Protein AF-A0A378BX58-F1 (afdb_monomer_lite)

Secondary structure (DSSP, 8-state):
----HHHHHHHHHHHHHSSHHHHHHHH-PPPP-

Sequence (33 aa):
MRVNFDVLMILDALDRHGSFATAAESLYKPPPL

Foldseek 3Di:
DDDDPVNVQQVVLCVVPVDSVRSCCVVDDPPDD

Radius of gyration: 10.95 Å; chains: 1; bounding box: 26×28×20 Å

pLDDT: mean 86.02, std 8.61, range [63.81, 94.38]

InterPro domains:
  IPR000847 LysR, HTH, N-terminal domain [PS50931] (3-33)

Structure (mmCIF, N/CA/C/O backbone):
data_AF-A0A378BX58-F1
#
_entry.id   AF-A0A378BX58-F1
#
loop_
_atom_site.group_PDB
_atom_site.id
_atom_site.type_symbol
_atom_site.label_atom_id
_atom_site.label_alt_id
_atom_site.label_comp_id
_atom_site.label_asym_id
_atom_site.label_entity_id
_atom_site.label_seq_id
_atom_site.pdbx_PDB_ins_code
_atom_site.Cartn_x
_atom_site.Cartn_y
_atom_site.Cartn_z
_atom_site.occupancy
_atom_site.B_iso_or_equiv
_atom_site.auth_seq_id
_atom_site.auth_comp_id
_atom_site.auth_asym_id
_atom_site.auth_atom_id
_atom_site.pdbx_PDB_model_num
ATOM 1 N N . MET A 1 1 ? -14.574 -10.060 12.057 1.00 63.81 1 MET A N 1
ATOM 2 C CA . MET A 1 1 ? -13.189 -9.682 11.700 1.00 63.81 1 MET A CA 1
ATOM 3 C C . MET A 1 1 ? -13.100 -8.164 11.793 1.00 63.81 1 MET A C 1
ATOM 5 O O . MET A 1 1 ? -13.964 -7.511 11.223 1.00 63.81 1 MET A O 1
ATOM 9 N N . ARG A 1 2 ? -12.182 -7.597 12.585 1.00 80.69 2 ARG A N 1
ATOM 10 C CA . ARG A 1 2 ? -12.080 -6.142 12.801 1.00 80.69 2 ARG A CA 1
ATOM 11 C C . ARG A 1 2 ? -10.950 -5.629 11.909 1.00 80.69 2 ARG A C 1
ATOM 13 O O . ARG A 1 2 ? -9.801 -5.975 12.155 1.00 80.69 2 ARG A O 1
ATOM 20 N N . VAL A 1 3 ? -11.283 -4.905 10.846 1.00 78.69 3 VAL A N 1
ATOM 21 C CA . VAL A 1 3 ? -10.305 -4.376 9.883 1.00 78.69 3 VAL A CA 1
ATOM 22 C C . VAL A 1 3 ? -10.205 -2.869 10.093 1.00 78.69 3 VAL A C 1
ATOM 24 O O . VAL A 1 3 ? -11.231 -2.197 10.176 1.00 78.69 3 VAL A O 1
ATOM 27 N N . ASN A 1 4 ? -8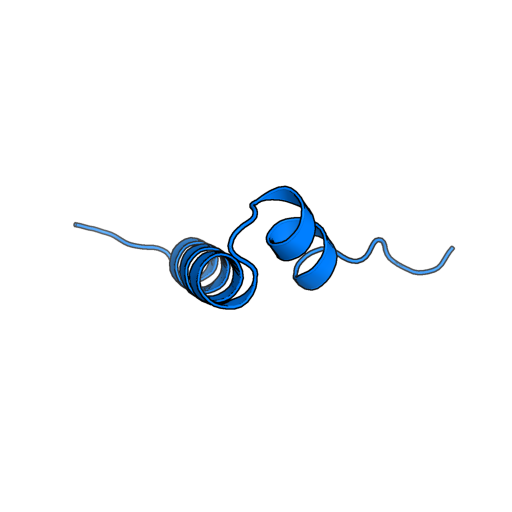.981 -2.363 10.250 1.00 87.88 4 ASN A N 1
ATOM 28 C CA . ASN A 1 4 ? -8.710 -0.937 10.428 1.00 87.88 4 ASN A CA 1
ATOM 29 C C . ASN A 1 4 ? -8.604 -0.239 9.060 1.00 87.88 4 ASN A C 1
ATOM 31 O O . ASN A 1 4 ? -8.201 -0.860 8.077 1.00 87.88 4 ASN A O 1
ATOM 35 N N . PHE A 1 5 ? -8.934 1.049 9.007 1.00 90.38 5 PHE A N 1
ATOM 36 C CA . PHE A 1 5 ? -8.865 1.861 7.795 1.00 90.38 5 P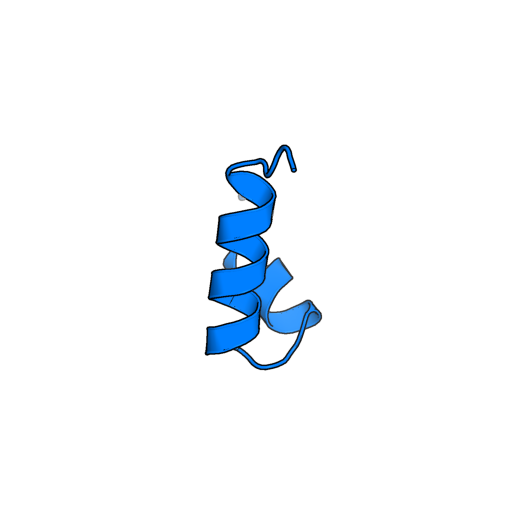HE A CA 1
ATOM 37 C C . PHE A 1 5 ? -7.454 1.885 7.189 1.0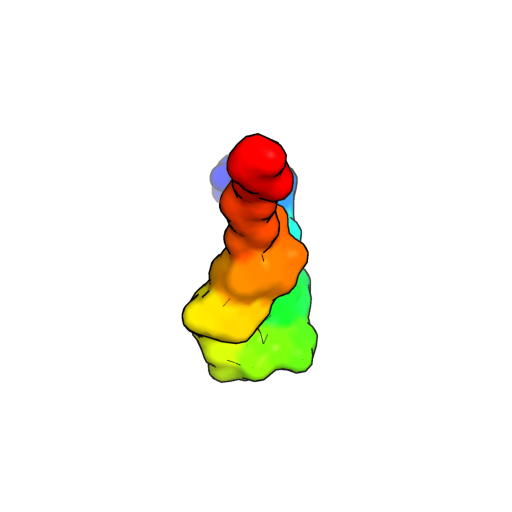0 90.38 5 PHE A C 1
ATOM 39 O O . PHE A 1 5 ? -7.315 1.722 5.980 1.00 90.38 5 PHE A O 1
ATOM 46 N N . ASP A 1 6 ? -6.412 1.944 8.024 1.00 87.50 6 ASP A N 1
ATOM 47 C CA . ASP A 1 6 ? -5.015 1.881 7.567 1.00 87.50 6 ASP A CA 1
ATOM 48 C C . ASP A 1 6 ? -4.723 0.602 6.768 1.00 87.50 6 ASP A C 1
ATOM 50 O O . ASP A 1 6 ? -4.025 0.624 5.758 1.00 87.50 6 ASP A O 1
ATOM 54 N N . VAL A 1 7 ? -5.315 -0.524 7.180 1.00 89.94 7 VAL A N 1
ATOM 55 C CA . VAL A 1 7 ? -5.157 -1.806 6.482 1.00 89.94 7 VAL A CA 1
ATOM 56 C C . VAL A 1 7 ? -5.842 -1.760 5.117 1.00 89.94 7 VAL A C 1
ATOM 58 O O . VAL A 1 7 ? -5.282 -2.257 4.145 1.00 89.94 7 VAL A O 1
ATOM 61 N N . LEU A 1 8 ? -7.020 -1.137 5.017 1.00 93.12 8 LEU A N 1
ATOM 62 C CA . LEU A 1 8 ? -7.713 -0.967 3.736 1.00 93.12 8 LEU A CA 1
ATOM 63 C C . LEU A 1 8 ? -6.904 -0.093 2.771 1.00 93.12 8 LEU A C 1
ATOM 65 O O . LEU A 1 8 ? -6.799 -0.434 1.598 1.00 93.12 8 LEU A O 1
ATOM 69 N N . MET A 1 9 ? -6.286 0.983 3.264 1.00 92.56 9 MET A N 1
ATOM 70 C CA . MET A 1 9 ? -5.425 1.844 2.448 1.00 92.56 9 MET A CA 1
ATOM 71 C C . MET A 1 9 ? -4.182 1.111 1.937 1.00 92.56 9 MET A C 1
ATOM 73 O O . MET A 1 9 ? -3.809 1.271 0.777 1.00 92.56 9 MET A O 1
ATOM 77 N N . ILE A 1 10 ? -3.553 0.286 2.779 1.00 90.44 10 ILE A N 1
ATOM 78 C C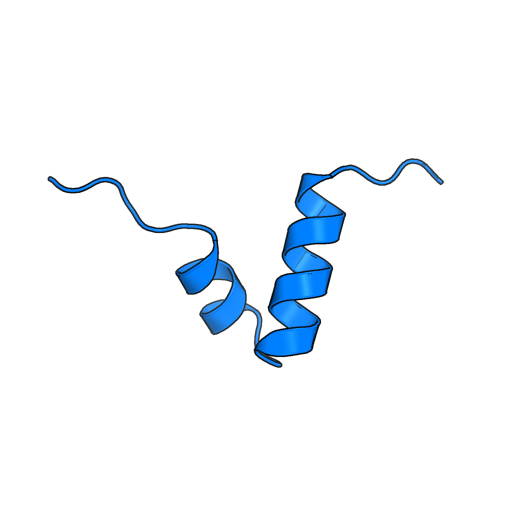A . ILE A 1 10 ? -2.395 -0.519 2.372 1.00 90.44 10 ILE A CA 1
ATOM 79 C C . ILE A 1 10 ? -2.797 -1.540 1.307 1.00 90.44 10 ILE A C 1
ATOM 81 O O . ILE A 1 10 ? -2.076 -1.703 0.327 1.00 90.44 10 ILE A O 1
ATOM 85 N N . LEU A 1 11 ? -3.940 -2.212 1.475 1.00 92.50 11 LEU A N 1
ATOM 86 C CA . LEU A 1 11 ? -4.432 -3.189 0.501 1.00 92.50 11 LEU A CA 1
ATOM 87 C C . LEU A 1 11 ? -4.767 -2.536 -0.846 1.00 92.50 11 LEU A C 1
ATOM 89 O O . LEU A 1 11 ? -4.393 -3.078 -1.879 1.00 92.50 11 LEU A O 1
ATOM 93 N N . ASP A 1 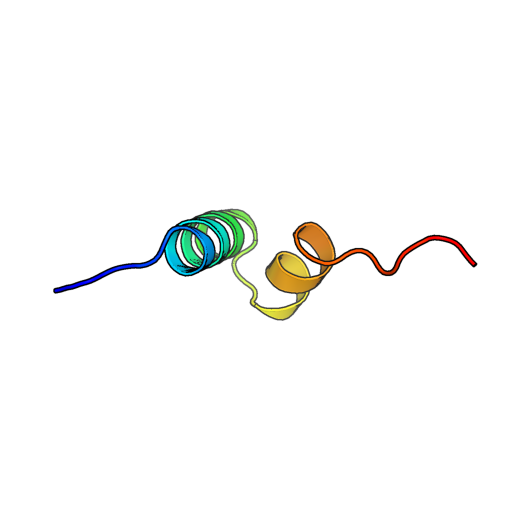12 ? -5.397 -1.363 -0.837 1.00 93.44 12 ASP A N 1
ATOM 94 C CA . ASP A 1 12 ? -5.694 -0.581 -2.045 1.00 93.44 12 ASP A CA 1
ATOM 95 C C . ASP A 1 12 ? -4.413 -0.113 -2.761 1.00 93.44 12 ASP A C 1
ATOM 97 O O . ASP A 1 12 ? -4.285 -0.227 -3.980 1.00 93.44 12 ASP A O 1
ATOM 101 N N . ALA A 1 13 ? -3.414 0.361 -2.012 1.00 93.75 13 ALA A N 1
ATOM 102 C CA . ALA A 1 13 ? -2.123 0.737 -2.582 1.00 93.75 13 ALA A CA 1
ATOM 103 C C . ALA A 1 13 ? -1.364 -0.484 -3.132 1.00 93.75 13 ALA A C 1
ATOM 105 O O . ALA A 1 13 ? -0.743 -0.404 -4.192 1.00 93.75 13 ALA A O 1
ATOM 106 N N . LEU A 1 14 ? -1.430 -1.627 -2.448 1.00 94.25 14 LEU A N 1
ATOM 107 C CA . LEU A 1 14 ? -0.801 -2.860 -2.909 1.00 94.25 1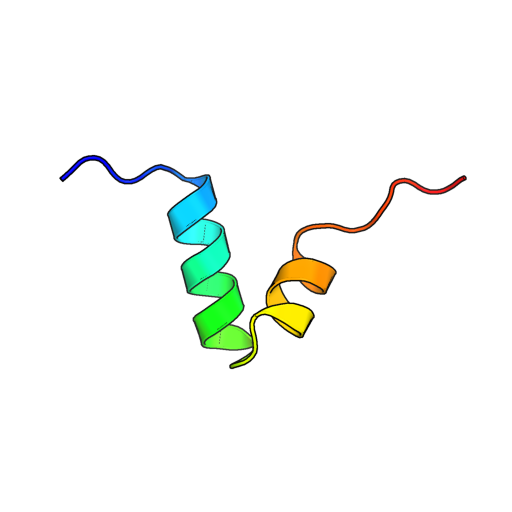4 LEU A CA 1
ATOM 108 C C . LEU A 1 14 ? -1.459 -3.384 -4.190 1.00 94.25 14 LEU A C 1
ATOM 110 O O . LEU A 1 14 ? -0.739 -3.802 -5.094 1.00 94.25 14 LEU A O 1
ATOM 114 N N . ASP A 1 15 ? -2.786 -3.308 -4.293 1.00 94.38 15 ASP A N 1
ATOM 115 C CA . ASP A 1 15 ? -3.532 -3.674 -5.501 1.00 94.38 15 ASP A CA 1
ATOM 116 C C . ASP A 1 15 ? -3.128 -2.799 -6.701 1.00 94.38 15 ASP A C 1
ATOM 118 O O . ASP A 1 15 ? -2.882 -3.301 -7.796 1.00 94.38 15 ASP A O 1
ATOM 122 N N . ARG A 1 16 ? -2.939 -1.490 -6.486 1.00 94.06 16 ARG A N 1
ATOM 123 C CA . ARG A 1 16 ? -2.511 -0.556 -7.543 1.00 94.06 16 ARG A CA 1
ATOM 124 C C . ARG A 1 16 ? -1.050 -0.686 -7.954 1.00 94.06 16 ARG A C 1
ATOM 126 O O . ARG A 1 16 ? -0.731 -0.488 -9.125 1.00 94.06 16 ARG A O 1
ATOM 133 N N . HIS A 1 17 ? -0.154 -0.934 -7.004 1.00 93.69 17 HIS A N 1
ATOM 134 C CA . HIS A 1 17 ? 1.289 -0.878 -7.246 1.00 93.69 17 HIS A CA 1
ATOM 135 C C . HIS A 1 17 ? 1.938 -2.255 -7.422 1.00 93.69 17 HIS A C 1
ATOM 137 O O . HIS A 1 17 ? 3.067 -2.332 -7.903 1.00 93.69 17 HIS A O 1
ATOM 143 N N . GLY A 1 18 ? 1.274 -3.340 -7.014 1.00 89.19 18 GLY A N 1
ATOM 144 C CA . GLY A 1 18 ? 1.780 -4.716 -7.105 1.00 89.19 18 GLY A CA 1
ATOM 145 C C . GLY A 1 18 ? 3.015 -5.009 -6.241 1.00 89.19 18 GLY A C 1
ATOM 146 O O . GLY A 1 18 ? 3.522 -6.128 -6.247 1.00 89.19 18 GLY A O 1
ATOM 147 N N . SER A 1 19 ? 3.512 -4.018 -5.497 1.00 90.88 19 SER A N 1
ATOM 148 C CA . SER A 1 19 ? 4.712 -4.095 -4.669 1.00 90.88 19 SER A CA 1
ATOM 149 C C . SER A 1 19 ? 4.512 -3.329 -3.369 1.00 90.88 19 SER A C 1
ATOM 151 O O . SER A 1 19 ? 4.071 -2.177 -3.365 1.00 90.88 19 SER A O 1
ATOM 153 N N . PHE A 1 20 ? 4.896 -3.960 -2.258 1.00 88.31 20 PHE A N 1
ATOM 154 C CA . PHE A 1 20 ? 4.807 -3.361 -0.929 1.00 88.31 20 PHE A CA 1
ATOM 155 C C . PHE A 1 20 ? 5.694 -2.116 -0.789 1.00 88.31 20 PHE A C 1
ATOM 157 O O . PHE A 1 20 ? 5.277 -1.141 -0.174 1.00 88.31 20 PHE A O 1
ATOM 164 N N . ALA A 1 21 ? 6.890 -2.121 -1.390 1.00 89.62 21 ALA A N 1
ATOM 165 C CA . ALA A 1 21 ? 7.814 -0.986 -1.322 1.00 89.62 21 ALA A CA 1
ATOM 166 C C . ALA A 1 21 ? 7.209 0.267 -1.977 1.00 89.62 21 ALA A C 1
ATOM 168 O O . ALA A 1 21 ? 7.145 1.325 -1.360 1.00 89.62 21 ALA A O 1
ATOM 169 N N . THR A 1 22 ? 6.672 0.119 -3.188 1.00 89.75 22 THR A N 1
ATOM 170 C CA . THR A 1 22 ? 6.044 1.216 -3.936 1.00 89.75 22 THR A CA 1
ATOM 171 C C . THR A 1 22 ? 4.756 1.705 -3.266 1.00 89.75 22 THR A C 1
ATOM 173 O O . THR A 1 22 ? 4.501 2.907 -3.215 1.00 89.75 22 THR A O 1
ATOM 176 N N . ALA A 1 23 ? 3.959 0.797 -2.691 1.00 90.81 23 ALA A N 1
ATOM 177 C CA . ALA A 1 23 ? 2.787 1.165 -1.898 1.00 90.81 23 ALA A CA 1
ATOM 178 C C . ALA A 1 23 ? 3.170 1.978 -0.646 1.00 90.81 23 ALA A C 1
ATOM 180 O O . ALA A 1 23 ? 2.537 2.993 -0.351 1.00 90.81 23 ALA A O 1
ATOM 181 N N . ALA A 1 24 ? 4.231 1.573 0.062 1.00 88.25 24 ALA A N 1
ATOM 182 C CA . ALA A 1 24 ? 4.731 2.283 1.236 1.00 88.25 24 ALA A CA 1
ATOM 183 C C . ALA A 1 24 ? 5.267 3.677 0.881 1.00 88.25 24 ALA A C 1
ATOM 185 O O . ALA A 1 24 ? 4.929 4.633 1.569 1.00 88.25 24 ALA A O 1
ATOM 186 N N . GLU A 1 25 ? 6.019 3.821 -0.212 1.00 87.75 25 GLU A N 1
ATOM 187 C CA . GLU A 1 25 ? 6.486 5.128 -0.704 1.00 87.75 25 GLU A CA 1
ATOM 188 C C . GLU A 1 25 ? 5.330 6.064 -1.085 1.00 87.75 25 GLU A C 1
ATOM 190 O O . GLU A 1 25 ? 5.402 7.277 -0.869 1.00 87.75 25 GLU A O 1
ATOM 195 N N . SER A 1 26 ? 4.243 5.516 -1.638 1.00 87.50 26 SER A N 1
ATOM 196 C CA . SER A 1 26 ? 3.059 6.303 -1.990 1.00 87.50 26 SER A CA 1
ATOM 197 C C . SER A 1 26 ? 2.287 6.790 -0.760 1.00 87.50 26 SER A C 1
ATOM 199 O O . SER A 1 26 ? 1.726 7.886 -0.795 1.00 87.50 26 SER A O 1
ATOM 201 N N . LEU A 1 27 ? 2.220 5.981 0.301 1.00 87.81 27 LEU A N 1
ATOM 202 C CA . LEU A 1 27 ? 1.452 6.280 1.516 1.00 87.81 27 LEU A CA 1
ATOM 203 C C . LEU A 1 27 ? 2.255 7.079 2.548 1.00 87.81 27 LEU A C 1
ATOM 205 O O . LEU A 1 27 ? 1.704 7.937 3.235 1.00 87.81 27 LEU A O 1
ATOM 209 N N . TYR A 1 28 ? 3.556 6.820 2.643 1.00 83.94 28 TYR A N 1
ATOM 210 C CA . TYR A 1 28 ? 4.446 7.400 3.638 1.00 83.94 28 TYR A CA 1
ATOM 211 C C . TYR A 1 28 ? 5.540 8.200 2.946 1.00 83.94 28 TYR A C 1
ATOM 213 O O . TYR A 1 28 ? 6.649 7.723 2.708 1.00 83.94 28 TYR A O 1
ATOM 221 N N . LYS A 1 29 ? 5.230 9.464 2.659 1.00 74.06 29 LYS A N 1
ATOM 222 C CA . LYS A 1 29 ? 6.264 10.443 2.330 1.00 74.06 29 LYS A CA 1
ATOM 223 C C . LYS A 1 29 ? 6.833 11.001 3.632 1.00 74.06 29 LYS A C 1
ATOM 225 O O . LYS A 1 29 ? 6.048 11.468 4.462 1.00 74.06 29 LYS A O 1
ATOM 230 N N . PRO A 1 30 ? 8.161 10.962 3.840 1.00 66.75 30 PRO A N 1
ATOM 231 C CA . PRO A 1 30 ? 8.752 11.652 4.973 1.00 66.75 30 PRO A CA 1
ATOM 232 C C . PRO A 1 30 ? 8.406 13.147 4.876 1.00 66.75 30 PRO A C 1
ATOM 234 O O . PRO A 1 30 ? 8.354 13.686 3.763 1.00 66.75 30 PRO A O 1
ATOM 237 N N . PRO A 1 31 ? 8.123 13.819 6.006 1.00 69.75 31 PRO A N 1
ATOM 238 C CA . PRO A 1 31 ? 7.886 15.255 5.991 1.00 69.75 31 PRO A CA 1
ATOM 239 C C . PRO A 1 31 ? 9.102 15.977 5.386 1.00 69.75 31 PRO A C 1
ATOM 241 O O . PRO A 1 31 ? 10.232 15.512 5.569 1.00 69.75 31 PRO A O 1
ATOM 244 N N . PRO A 1 32 ? 8.891 17.082 4.645 1.00 72.62 32 PRO A N 1
ATOM 245 C CA . PRO A 1 32 ? 10.000 17.887 4.149 1.00 72.62 32 PRO A CA 1
ATOM 246 C C . PRO A 1 32 ? 10.834 18.396 5.335 1.00 72.62 32 PRO A C 1
ATOM 248 O O . PRO A 1 32 ? 10.264 18.786 6.356 1.00 72.62 32 PRO A O 1
ATOM 251 N N . LEU A 1 33 ? 12.163 18.321 5.188 1.00 70.69 33 LEU A N 1
ATOM 252 C CA . LEU A 1 33 ? 13.154 18.813 6.154 1.00 70.69 33 LEU A CA 1
ATOM 253 C C . LEU A 1 33 ? 13.018 20.320 6.404 1.00 70.69 33 LEU A C 1
ATOM 255 O O . LEU A 1 33 ? 12.742 21.051 5.424 1.00 70.69 33 LEU A O 1
#

Organism: Klebsiella pneumoniae subsp. ozaenae (NCBI:txid574)